Protein AF-A0A4D5Z5I0-F1 (afdb_monomer_lite)

Organism: NCBI:txid253073

Secondary structure (DSSP, 8-state):
-HHHHHHHHHHHHHHHHHHHHHHHHHHHHHHHHHHHHHHHHHHHHHHHHHHHHHHHHHHHHHHHHHHHHHHHHHHHHHHHHHHHHHHHHHHHHHHHHHHHHHHHHHHHHHH--HHHHHHHHHHHHHHHHHHHHHT-

Sequence (136 aa):
LNDLLDNRKQRILNTIRNSEELRGGAIEQLEKARARLRKVKTEAARFRVNQYSEAERENLNLINLTYKSLEDLENYKNDSIRFEQQRAIHQVRQRVFQQALRGALETLNSCLNKELHLRTISANIRLFRSMKELTN

Foldseek 3Di:
DVVVVVVVVVVVVVVVVVVVVVVVVVVVVVVVVVVVVVVVVVVVVVVVVVVVVVVVVVVVVVVVVVVVVVVVVVVVVVVVVVVVVVVVVVVVVVVVVVVVVVVVVVVCVVPDDPVVVVVVVVVVVVVVVVVVVVVD

pLDDT: mean 95.95, std 5.39, range [55.16, 98.81]

InterPro domains:
  IPR002146 ATP synthase, F0 complex, subunit b/b', bacterial/chloroplast [PF00430] (1-108)

Structure (mmCIF, N/CA/C/O backbone):
data_AF-A0A4D5Z5I0-F1
#
_entry.id   AF-A0A4D5Z5I0-F1
#
loop_
_atom_site.group_PDB
_atom_site.id
_atom_site.type_symbol
_atom_site.label_atom_id
_atom_site.label_alt_id
_atom_site.label_comp_id
_atom_site.label_asym_id
_atom_site.label_entity_id
_atom_site.label_seq_id
_atom_site.pdbx_PDB_ins_code
_atom_site.Cartn_x
_atom_site.Cartn_y
_atom_site.Cartn_z
_atom_site.occupancy
_atom_site.B_iso_or_equiv
_atom_site.auth_seq_id
_atom_site.auth_comp_id
_atom_site.auth_asym_id
_atom_site.auth_atom_id
_atom_site.pdbx_PDB_model_num
ATOM 1 N N . LEU A 1 1 ? -43.053 -10.629 86.733 1.00 73.69 1 LEU A N 1
ATOM 2 C CA . LEU A 1 1 ? -43.724 -11.060 85.480 1.00 73.69 1 LEU A CA 1
ATOM 3 C C . LEU A 1 1 ? -43.671 -9.963 84.410 1.00 73.69 1 LEU A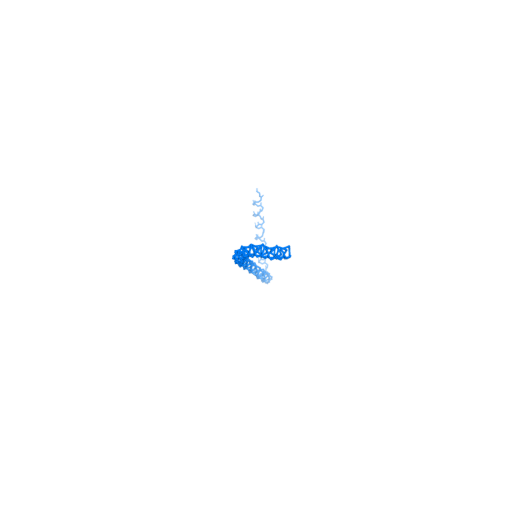 C 1
ATOM 5 O O . LEU A 1 1 ? -43.278 -10.278 83.296 1.00 73.69 1 LEU A O 1
ATOM 9 N N . ASN A 1 2 ? -43.976 -8.701 84.748 1.00 82.31 2 ASN A N 1
ATOM 10 C CA . ASN A 1 2 ? -43.902 -7.559 83.817 1.00 82.31 2 ASN A CA 1
ATOM 11 C C . ASN A 1 2 ? -42.515 -7.353 83.183 1.00 82.31 2 ASN A C 1
ATOM 13 O O . ASN A 1 2 ? -42.424 -7.343 81.962 1.00 82.31 2 ASN A O 1
ATOM 17 N N . ASP A 1 3 ? -41.436 -7.341 83.972 1.00 87.19 3 ASP A N 1
ATOM 18 C CA . ASP A 1 3 ? -40.074 -7.117 83.447 1.00 87.19 3 ASP A CA 1
ATOM 19 C C . ASP A 1 3 ? -39.644 -8.133 82.373 1.00 87.19 3 ASP A C 1
ATOM 21 O O . ASP A 1 3 ? -38.903 -7.809 81.445 1.00 87.19 3 ASP A O 1
ATOM 25 N N . LEU A 1 4 ? -40.134 -9.375 82.465 1.00 91.62 4 LEU A N 1
ATOM 26 C CA . LEU A 1 4 ? -39.831 -10.429 81.495 1.00 91.62 4 LEU A CA 1
ATOM 27 C C . LEU A 1 4 ? -40.575 -10.211 80.165 1.00 91.62 4 LEU A C 1
ATOM 29 O O . LEU A 1 4 ? -40.038 -10.493 79.091 1.00 91.62 4 LEU A O 1
ATOM 33 N N . LEU A 1 5 ? -41.813 -9.711 80.238 1.00 93.31 5 LEU A N 1
ATOM 34 C CA . LEU A 1 5 ? -42.635 -9.378 79.074 1.00 93.31 5 LEU A CA 1
ATOM 35 C C . LEU A 1 5 ? -42.113 -8.122 78.373 1.00 93.31 5 LEU A C 1
ATOM 37 O O . LEU A 1 5 ? -42.030 -8.115 77.144 1.00 93.31 5 LEU A O 1
ATOM 41 N N . ASP A 1 6 ? -41.682 -7.115 79.133 1.00 93.56 6 ASP A N 1
ATOM 42 C CA . ASP A 1 6 ? -41.046 -5.917 78.587 1.00 93.56 6 ASP A CA 1
ATOM 43 C C . ASP A 1 6 ? -39.711 -6.258 77.919 1.00 93.56 6 ASP A C 1
ATOM 45 O O . ASP A 1 6 ? -39.498 -5.909 76.761 1.00 93.56 6 ASP A O 1
ATOM 49 N N . ASN A 1 7 ? -38.853 -7.064 78.552 1.00 94.62 7 ASN A N 1
ATOM 50 C CA . ASN A 1 7 ? -37.607 -7.513 77.920 1.00 94.62 7 ASN A CA 1
ATOM 51 C C . ASN A 1 7 ? -37.867 -8.243 76.586 1.00 94.62 7 ASN A C 1
ATOM 53 O O . ASN A 1 7 ? -37.228 -7.962 75.565 1.00 94.62 7 ASN A O 1
ATOM 57 N N . ARG A 1 8 ? -38.868 -9.132 76.560 1.00 94.19 8 ARG A N 1
ATOM 58 C CA . ARG A 1 8 ? -39.284 -9.835 75.340 1.00 94.19 8 ARG A CA 1
ATOM 59 C C . ARG A 1 8 ? -39.812 -8.871 74.273 1.00 94.19 8 ARG A C 1
ATOM 61 O O . ARG A 1 8 ? -39.469 -9.034 73.101 1.00 94.19 8 ARG A O 1
ATOM 68 N N . LYS A 1 9 ? -40.600 -7.866 74.661 1.00 95.44 9 LYS A N 1
ATOM 69 C CA . LYS A 1 9 ? -41.110 -6.814 73.770 1.00 95.44 9 LYS A CA 1
ATOM 70 C C . LYS A 1 9 ? -39.969 -5.992 73.168 1.00 95.44 9 LYS A C 1
ATOM 72 O O . LYS A 1 9 ? -39.924 -5.847 71.948 1.00 95.44 9 LYS A O 1
ATOM 77 N N . GLN A 1 10 ? -39.019 -5.528 73.983 1.00 95.38 10 GLN A N 1
ATOM 78 C CA . GLN A 1 10 ? -37.819 -4.826 73.515 1.00 95.38 10 GLN A CA 1
ATOM 79 C C . GLN A 1 10 ? -37.018 -5.678 72.521 1.00 95.38 10 GLN A C 1
ATOM 81 O O . GLN A 1 10 ? -36.621 -5.184 71.468 1.00 95.38 10 GLN A O 1
ATOM 86 N N . ARG A 1 11 ? -36.800 -6.966 72.817 1.00 96.06 11 ARG A N 1
ATOM 87 C CA . ARG A 1 11 ? -36.032 -7.864 71.942 1.00 96.06 11 ARG A CA 1
ATOM 88 C C . ARG A 1 11 ? -36.706 -8.054 70.582 1.00 96.06 11 ARG A C 1
ATOM 90 O O . ARG A 1 11 ? -36.027 -7.960 69.565 1.00 96.06 11 ARG A O 1
ATOM 97 N N . ILE A 1 12 ? -38.024 -8.265 70.560 1.00 96.31 12 ILE A N 1
ATOM 98 C CA . ILE A 1 12 ? -38.803 -8.385 69.317 1.00 96.31 12 ILE A CA 1
ATOM 99 C C . ILE A 1 12 ? -38.743 -7.081 68.512 1.00 96.31 12 ILE A C 1
ATOM 101 O O . ILE A 1 12 ? -38.458 -7.122 67.316 1.00 96.31 12 ILE A O 1
ATOM 105 N N . LEU A 1 13 ? -38.945 -5.929 69.161 1.00 96.88 13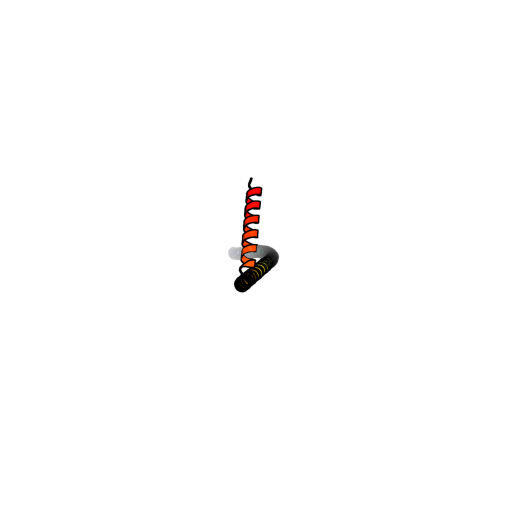 LEU A N 1
ATOM 106 C CA . LEU A 1 13 ? -38.863 -4.620 68.505 1.00 96.88 13 LEU A CA 1
ATOM 107 C C . LEU A 1 13 ? -37.477 -4.360 67.904 1.00 96.88 13 LEU A C 1
ATOM 109 O O . LEU A 1 13 ? -37.385 -3.916 66.762 1.00 96.88 13 LEU A O 1
ATOM 113 N N . ASN A 1 14 ? -36.404 -4.687 68.627 1.00 96.62 14 ASN A N 1
ATOM 114 C CA . ASN A 1 14 ? -35.039 -4.545 68.121 1.00 96.62 14 ASN A CA 1
ATOM 115 C C . ASN A 1 14 ? -34.769 -5.475 66.932 1.00 96.62 14 ASN A C 1
ATOM 117 O O . ASN A 1 14 ? -34.139 -5.060 65.963 1.00 96.62 14 ASN A O 1
ATOM 121 N N . THR A 1 15 ? -35.260 -6.719 66.965 1.00 96.94 15 THR A N 1
ATOM 122 C CA . THR A 1 15 ? -35.127 -7.643 65.828 1.00 96.94 15 THR A CA 1
ATOM 123 C C . THR A 1 15 ? -35.873 -7.139 64.591 1.00 96.94 15 THR A C 1
ATOM 125 O O . THR A 1 15 ? -35.316 -7.202 63.496 1.00 96.94 15 THR A O 1
ATOM 128 N N . ILE A 1 16 ? -37.088 -6.598 64.751 1.00 96.44 16 ILE A N 1
ATOM 129 C CA . ILE A 1 16 ? -37.849 -6.003 63.640 1.00 96.44 16 ILE A CA 1
ATOM 130 C C . ILE A 1 16 ? -37.094 -4.804 63.063 1.00 96.44 16 ILE A C 1
ATOM 132 O O . ILE A 1 16 ? -36.852 -4.776 61.859 1.00 96.44 16 ILE A O 1
ATOM 136 N N . ARG A 1 17 ? -36.643 -3.869 63.911 1.00 96.94 17 ARG A N 1
ATOM 137 C CA . ARG A 1 17 ? -35.908 -2.676 63.465 1.00 96.94 17 ARG A CA 1
ATOM 138 C C . ARG A 1 17 ? -34.625 -3.038 62.717 1.00 96.94 17 ARG A C 1
ATOM 140 O O . ARG A 1 17 ? -34.415 -2.553 61.612 1.00 96.94 17 ARG A O 1
ATOM 147 N N . ASN A 1 18 ? -33.816 -3.947 63.264 1.00 97.31 18 ASN A N 1
ATOM 148 C CA . ASN A 1 18 ? -32.603 -4.416 62.589 1.00 97.31 18 ASN A CA 1
ATOM 149 C C . ASN A 1 18 ? -32.925 -5.049 61.228 1.00 97.31 18 ASN A C 1
ATOM 151 O O . ASN A 1 18 ? -32.211 -4.826 60.254 1.00 97.31 18 ASN A O 1
ATOM 155 N N . SER A 1 19 ? -34.002 -5.835 61.144 1.00 97.25 19 SER A N 1
ATOM 156 C CA . SER A 1 19 ? -34.423 -6.442 59.880 1.00 97.25 19 SER A CA 1
ATOM 157 C C . SER A 1 19 ? -34.887 -5.399 58.860 1.00 97.25 19 SER A C 1
ATOM 159 O O . SER A 1 19 ? -34.618 -5.567 57.671 1.00 97.25 19 SER A O 1
ATOM 161 N N . GLU A 1 20 ? -35.587 -4.347 59.287 1.00 97.06 20 GLU A N 1
ATOM 162 C CA . GLU A 1 20 ? -36.026 -3.255 58.414 1.00 97.06 20 GLU A CA 1
ATOM 163 C C . GLU A 1 20 ? -34.846 -2.424 57.905 1.00 97.06 20 GLU A C 1
ATOM 165 O O . GLU A 1 20 ? -34.771 -2.159 56.705 1.00 97.06 20 GLU A O 1
ATOM 170 N N . GLU A 1 21 ? -33.891 -2.085 58.775 1.00 96.94 21 GLU A N 1
ATOM 171 C CA . GLU A 1 21 ? -32.671 -1.357 58.408 1.00 96.94 21 GLU A CA 1
ATOM 172 C C . GLU A 1 21 ? -31.807 -2.158 57.426 1.00 96.94 21 GLU A C 1
ATOM 174 O O . GLU A 1 21 ? -31.402 -1.633 56.386 1.00 96.94 21 GLU A O 1
ATOM 179 N N . LEU A 1 22 ? -31.589 -3.454 57.687 1.00 97.69 22 LEU A N 1
ATOM 180 C CA . LEU A 1 22 ? -30.865 -4.340 56.768 1.00 97.69 22 LEU A CA 1
ATOM 181 C C . LEU A 1 22 ? -31.578 -4.461 55.419 1.00 97.69 22 LEU A C 1
ATOM 183 O O . LEU A 1 22 ? -30.928 -4.411 54.374 1.00 97.69 22 LEU A O 1
ATOM 187 N N . ARG A 1 23 ? -32.913 -4.588 55.420 1.00 97.56 23 ARG A N 1
ATOM 188 C CA . ARG A 1 23 ? -33.702 -4.641 54.182 1.00 97.56 23 ARG A CA 1
ATOM 189 C C . ARG A 1 23 ? -33.588 -3.334 53.402 1.00 97.56 23 ARG A C 1
ATOM 191 O O . ARG A 1 23 ? -33.385 -3.378 52.192 1.00 97.56 23 ARG A O 1
ATOM 198 N N . GLY A 1 24 ? -33.705 -2.192 54.078 1.00 97.88 24 GLY A N 1
ATOM 199 C CA . GLY A 1 24 ? -33.558 -0.869 53.474 1.00 97.88 24 GLY A CA 1
ATOM 200 C C . GLY A 1 24 ? -32.181 -0.688 52.838 1.00 97.88 24 GLY A C 1
ATOM 201 O O . GLY A 1 24 ? -32.090 -0.382 51.649 1.00 97.88 24 GLY A O 1
ATOM 202 N N . GLY A 1 25 ? -31.117 -0.991 53.588 1.00 97.75 25 GLY A N 1
ATOM 203 C CA . GLY A 1 25 ? -29.742 -0.928 53.090 1.00 97.75 25 GLY A CA 1
ATOM 204 C C . GLY A 1 25 ? -29.485 -1.874 51.912 1.00 97.75 25 GLY A C 1
ATOM 205 O O . GLY A 1 25 ? -28.847 -1.483 50.934 1.00 97.75 25 GLY A O 1
ATOM 206 N N . ALA A 1 26 ? -30.024 -3.097 51.949 1.00 98.00 26 ALA A N 1
ATOM 207 C CA . ALA A 1 26 ? -29.893 -4.057 50.852 1.00 98.00 26 ALA A CA 1
ATOM 208 C C . ALA A 1 26 ? -30.620 -3.596 49.576 1.00 98.00 26 ALA A C 1
ATOM 210 O O . ALA A 1 26 ? -30.083 -3.743 48.476 1.00 98.00 26 ALA A O 1
ATOM 211 N N . ILE A 1 27 ? -31.816 -3.009 49.709 1.00 98.00 27 ILE A N 1
ATOM 212 C CA . ILE A 1 27 ? -32.564 -2.444 48.576 1.00 98.00 27 ILE A CA 1
ATOM 213 C C . ILE A 1 27 ? -31.787 -1.278 47.958 1.00 98.00 27 ILE A C 1
ATOM 215 O O . ILE A 1 27 ? -31.585 -1.265 46.745 1.00 98.00 27 ILE A O 1
ATOM 219 N N . GLU A 1 28 ? -31.276 -0.351 48.772 1.00 98.12 28 GLU A N 1
ATOM 220 C CA . GLU A 1 28 ? -30.498 0.792 48.282 1.00 98.12 28 GLU A CA 1
ATOM 221 C C . GLU A 1 28 ? -29.219 0.339 47.552 1.00 98.12 28 GLU A C 1
ATOM 223 O O . GLU A 1 28 ? -28.892 0.829 46.465 1.00 98.12 28 GLU A O 1
ATOM 228 N N . GLN A 1 29 ? -28.494 -0.637 48.108 1.00 98.25 29 GLN A N 1
ATOM 229 C CA . GLN A 1 29 ? -27.316 -1.213 47.454 1.00 98.25 29 GLN A CA 1
ATOM 230 C C . GLN A 1 29 ? -27.669 -1.874 46.117 1.00 98.25 29 GLN A C 1
ATOM 232 O O . GLN A 1 29 ? -26.948 -1.698 45.129 1.00 98.25 29 GLN A O 1
ATOM 237 N N . LEU A 1 30 ? -28.787 -2.596 46.059 1.00 98.25 30 LEU A N 1
ATOM 238 C CA . LEU A 1 30 ? -29.270 -3.250 44.848 1.00 98.25 30 LEU A CA 1
ATOM 239 C C . LEU A 1 30 ? -29.689 -2.235 43.774 1.00 98.25 30 LEU A C 1
ATOM 241 O O . LEU A 1 30 ? -29.377 -2.423 42.595 1.00 98.25 30 LEU A O 1
ATOM 245 N N . GLU A 1 31 ? -30.329 -1.131 44.150 1.00 98.38 31 GLU A N 1
ATOM 246 C CA . GLU A 1 31 ? -30.654 -0.038 43.229 1.00 98.38 31 GLU A CA 1
ATOM 247 C C . GLU A 1 31 ? -29.395 0.644 42.684 1.00 98.38 31 GLU A C 1
ATOM 249 O O . GLU A 1 31 ? -29.267 0.816 41.466 1.00 98.38 31 GLU A O 1
ATOM 254 N N . LYS A 1 32 ? -28.409 0.932 43.546 1.00 98.50 32 LYS A N 1
ATOM 255 C CA . LYS A 1 32 ? -27.099 1.458 43.125 1.00 98.50 32 LYS A CA 1
ATOM 256 C C . LYS A 1 32 ? -26.389 0.498 42.168 1.00 98.50 32 LYS A C 1
ATOM 258 O O . LYS A 1 32 ? -25.853 0.937 41.148 1.00 98.50 32 LYS A O 1
ATOM 263 N N . ALA A 1 33 ? -26.406 -0.806 42.448 1.00 98.50 33 ALA A N 1
ATOM 264 C CA . ALA A 1 33 ? -25.814 -1.821 41.578 1.00 98.50 33 ALA A CA 1
ATOM 265 C C . ALA A 1 33 ? -26.509 -1.877 40.207 1.00 98.50 33 ALA A C 1
ATOM 267 O O . ALA A 1 33 ? -25.840 -1.898 39.171 1.00 98.50 33 ALA A O 1
ATOM 268 N N . ARG A 1 34 ? -27.847 -1.814 40.174 1.00 98.44 34 ARG A N 1
ATOM 269 C CA . ARG A 1 34 ? -28.630 -1.761 38.927 1.00 98.44 34 ARG A CA 1
ATOM 270 C C . ARG A 1 34 ? -28.339 -0.499 38.117 1.00 98.44 34 ARG A C 1
ATOM 272 O O . ARG A 1 34 ? -28.179 -0.590 36.899 1.00 98.44 34 ARG A O 1
ATOM 279 N N . ALA A 1 35 ? -28.238 0.661 38.765 1.00 98.44 35 ALA A N 1
ATOM 280 C CA . ALA A 1 35 ? -27.893 1.917 38.103 1.00 98.44 35 ALA A CA 1
ATOM 281 C C . ALA A 1 35 ? -26.486 1.864 37.484 1.00 98.44 35 ALA A C 1
ATOM 283 O O . ALA A 1 35 ? -26.309 2.215 36.315 1.00 98.44 35 ALA A O 1
ATOM 284 N N . ARG A 1 36 ? -25.499 1.338 38.224 1.00 98.38 36 ARG A N 1
ATOM 285 C CA . ARG A 1 36 ? -24.132 1.122 37.718 1.00 98.38 36 ARG A CA 1
ATOM 286 C C . ARG A 1 36 ? -24.113 0.171 36.525 1.00 98.38 36 ARG A C 1
ATOM 288 O O . ARG A 1 36 ? -23.494 0.488 35.515 1.00 98.38 36 ARG A O 1
ATOM 295 N N . LEU A 1 37 ? -24.842 -0.943 36.599 1.00 98.38 37 LEU A N 1
ATOM 296 C CA . LEU A 1 37 ? -24.940 -1.896 35.493 1.00 98.38 37 LEU A CA 1
ATOM 297 C C . LEU A 1 37 ? -25.531 -1.252 34.232 1.00 98.38 37 LEU A C 1
ATOM 299 O O . LEU A 1 37 ? -25.021 -1.477 33.137 1.00 98.38 37 LEU A O 1
ATOM 303 N N . ARG A 1 38 ? -26.586 -0.436 34.368 1.00 98.31 38 ARG A N 1
ATOM 304 C CA . ARG A 1 38 ? -27.170 0.300 33.234 1.00 98.31 38 ARG A CA 1
ATOM 305 C C . ARG A 1 38 ? -26.155 1.254 32.608 1.00 98.31 38 ARG A C 1
ATOM 307 O O . ARG A 1 38 ? -26.008 1.241 31.392 1.00 98.31 38 ARG A O 1
ATOM 314 N N . LYS A 1 39 ? -25.416 2.013 33.426 1.00 98.38 39 LYS A N 1
ATOM 315 C CA . LYS A 1 39 ? -24.362 2.918 32.946 1.00 98.38 39 LYS A CA 1
ATOM 316 C C . LYS A 1 39 ? -23.288 2.165 32.155 1.00 98.38 39 LYS A C 1
ATOM 318 O O . LYS A 1 39 ? -23.009 2.536 31.020 1.00 98.38 39 LYS A O 1
ATOM 323 N N . VAL A 1 40 ? -22.754 1.081 32.722 1.00 98.38 40 VAL A N 1
ATOM 324 C CA . VAL A 1 40 ? -21.712 0.265 32.076 1.00 98.38 40 VAL A CA 1
ATOM 325 C C . VAL A 1 40 ? -22.218 -0.361 30.776 1.00 98.38 40 VAL A C 1
ATOM 327 O O . VAL A 1 40 ? -21.487 -0.385 29.795 1.00 98.38 40 VAL A O 1
ATOM 330 N N . LYS A 1 41 ? -23.476 -0.820 30.717 1.00 98.31 41 LYS A N 1
ATOM 331 C CA . LYS A 1 41 ? -24.063 -1.344 29.472 1.00 98.31 41 LYS A CA 1
ATOM 332 C C . LYS A 1 41 ? -24.111 -0.291 28.367 1.00 98.31 41 LYS A C 1
ATOM 334 O O . LYS A 1 41 ? -23.743 -0.594 27.235 1.00 98.31 41 LYS A O 1
ATOM 339 N N . THR A 1 42 ? -24.541 0.929 28.684 1.00 97.94 42 THR A N 1
ATOM 340 C CA . THR A 1 42 ? -24.582 2.026 27.707 1.00 97.94 42 THR A CA 1
ATOM 341 C C . THR A 1 42 ? -23.179 2.413 27.246 1.00 97.94 42 THR A C 1
ATOM 343 O O . THR A 1 42 ? -22.952 2.613 26.055 1.00 97.94 42 THR A O 1
ATOM 346 N N . GLU A 1 43 ? -22.223 2.476 28.171 1.00 98.19 43 GLU A N 1
ATOM 347 C CA . GLU A 1 43 ? -20.824 2.777 27.867 1.00 98.19 43 GLU A CA 1
ATOM 348 C C . GLU A 1 43 ? -20.183 1.696 26.989 1.00 98.19 43 GLU A C 1
ATOM 350 O O . GLU A 1 43 ? -19.590 2.016 25.962 1.00 98.19 43 GLU A O 1
ATOM 355 N N . ALA A 1 44 ? -20.399 0.419 27.311 1.00 98.31 44 ALA A N 1
ATOM 356 C CA . ALA A 1 44 ? -19.926 -0.707 26.512 1.00 98.31 44 ALA A CA 1
ATOM 357 C C . ALA A 1 44 ? -20.552 -0.729 25.108 1.00 98.31 44 ALA A C 1
ATOM 359 O O . ALA A 1 44 ? -19.861 -1.004 24.130 1.00 98.31 44 ALA A O 1
ATOM 360 N N . ALA A 1 45 ? -21.843 -0.403 24.982 1.00 98.12 45 ALA A N 1
ATOM 361 C CA . ALA A 1 45 ? -22.501 -0.296 23.681 1.00 98.12 45 ALA A CA 1
ATOM 362 C C . ALA A 1 45 ? -21.908 0.842 22.836 1.00 98.12 45 ALA A C 1
ATOM 364 O O . ALA A 1 45 ? -21.629 0.646 21.654 1.00 98.12 45 ALA A O 1
ATOM 365 N N . ARG A 1 46 ? -21.653 2.007 23.445 1.00 97.75 46 ARG A N 1
ATOM 366 C CA . ARG A 1 46 ? -21.004 3.138 22.768 1.00 97.75 46 ARG A CA 1
ATOM 367 C C . ARG A 1 46 ? -19.576 2.800 22.348 1.00 97.75 46 ARG A C 1
ATOM 369 O O . ARG A 1 46 ? -19.203 3.066 21.211 1.00 97.75 46 ARG A O 1
ATOM 376 N N . PHE A 1 47 ? -18.805 2.180 23.240 1.00 98.12 47 PHE A N 1
ATOM 377 C CA . PHE A 1 47 ? -17.451 1.723 22.943 1.00 98.12 47 PHE A CA 1
ATOM 378 C C . PHE A 1 47 ? -17.448 0.748 21.766 1.00 98.12 47 PHE A C 1
ATOM 380 O O . PHE A 1 47 ? -16.678 0.928 20.831 1.00 98.12 47 PHE A O 1
ATOM 387 N N . ARG A 1 48 ? -18.369 -0.223 21.762 1.00 98.06 48 ARG A N 1
ATOM 388 C CA . ARG A 1 48 ? -18.524 -1.187 20.671 1.00 98.06 48 ARG A CA 1
ATOM 389 C C . ARG A 1 48 ? -18.737 -0.482 19.330 1.00 98.06 48 ARG A C 1
ATOM 391 O O . ARG A 1 48 ? -17.999 -0.754 18.394 1.00 98.06 48 ARG A O 1
ATOM 398 N N . VAL A 1 49 ? -19.708 0.427 19.237 1.00 97.88 49 VAL A N 1
ATOM 399 C CA . VAL A 1 49 ? -20.005 1.154 17.987 1.00 97.88 49 VAL A CA 1
ATOM 400 C C . VAL A 1 49 ? -18.804 1.976 17.514 1.00 97.88 49 VAL A C 1
ATOM 402 O O . VAL A 1 49 ? -18.454 1.915 16.336 1.00 97.88 49 VAL A O 1
ATOM 405 N N . ASN A 1 50 ? -18.145 2.695 18.427 1.00 97.62 50 ASN A N 1
ATOM 406 C CA . ASN A 1 50 ? -16.959 3.485 18.100 1.00 97.62 50 ASN A CA 1
ATOM 407 C C . ASN A 1 50 ? -15.825 2.610 17.557 1.00 97.62 50 ASN A C 1
ATOM 409 O O . ASN A 1 50 ? -15.293 2.912 16.497 1.00 97.62 50 ASN A O 1
ATOM 413 N N . GLN A 1 51 ? -15.520 1.499 18.230 1.00 97.88 51 GLN A N 1
ATOM 414 C CA . GLN A 1 51 ? -14.468 0.571 17.812 1.00 97.88 51 GLN A CA 1
ATOM 415 C C . GLN A 1 51 ? -14.750 -0.054 16.444 1.00 97.88 51 GLN A C 1
ATOM 417 O O . GLN A 1 51 ? -13.848 -0.150 15.622 1.00 97.88 51 GLN A O 1
ATOM 422 N N . TYR A 1 52 ? -16.002 -0.431 16.153 1.00 98.31 52 TYR A N 1
ATOM 423 C CA . TYR A 1 52 ? -16.350 -0.913 14.810 1.00 98.31 52 TYR A CA 1
ATOM 424 C C . TYR A 1 52 ? -16.169 0.170 13.744 1.00 98.31 52 TYR A C 1
ATOM 426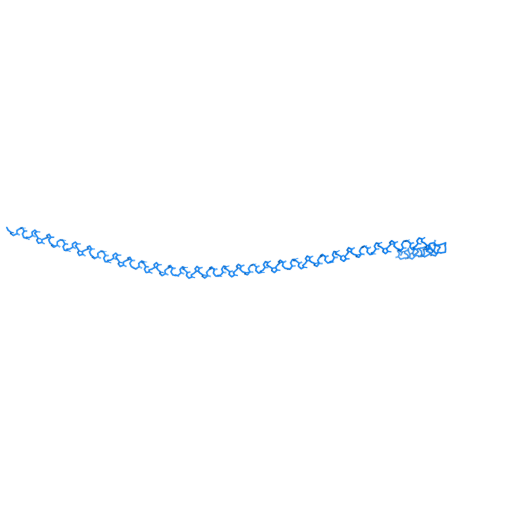 O O . TYR A 1 52 ? -15.676 -0.125 12.660 1.00 98.31 52 TYR A O 1
ATOM 434 N N . SER A 1 53 ? -16.524 1.415 14.064 1.00 98.00 53 SER A N 1
ATOM 435 C CA . SER A 1 53 ? -16.390 2.542 13.134 1.00 98.00 53 SER A CA 1
ATOM 436 C C . SER A 1 53 ? -14.918 2.899 12.880 1.00 98.00 53 SER A C 1
ATOM 438 O O . SER A 1 53 ? -14.539 3.247 11.763 1.00 98.00 53 SER A O 1
ATOM 440 N N . GLU A 1 54 ? -14.077 2.814 13.913 1.00 98.31 54 GLU A N 1
ATOM 441 C CA . GLU A 1 54 ? -12.626 2.996 13.809 1.00 98.31 54 GLU A CA 1
ATOM 442 C C . GLU A 1 54 ? -11.986 1.870 12.996 1.00 98.31 54 GLU A C 1
ATOM 444 O O . GLU A 1 54 ? -11.266 2.159 12.043 1.00 98.31 54 GLU A O 1
ATOM 449 N N . ALA A 1 55 ? -12.328 0.611 13.281 1.00 98.12 55 ALA A N 1
ATOM 450 C CA . ALA A 1 55 ? -11.829 -0.540 12.533 1.00 98.12 55 ALA A CA 1
ATOM 451 C C . ALA A 1 55 ? -12.217 -0.485 11.045 1.00 98.12 55 ALA A C 1
ATOM 453 O O . ALA A 1 55 ? -11.403 -0.793 10.176 1.00 98.12 55 ALA A O 1
ATOM 454 N N . GLU A 1 56 ? -13.442 -0.058 10.723 1.00 98.12 56 GLU A N 1
ATOM 455 C CA . GLU A 1 56 ? -13.879 0.122 9.335 1.00 98.12 56 GLU A CA 1
ATOM 456 C C . GLU A 1 56 ? -13.084 1.230 8.630 1.00 98.12 56 GLU A C 1
ATOM 458 O O . GLU A 1 56 ? -12.631 1.052 7.497 1.00 98.12 56 GLU A O 1
ATOM 463 N N . ARG A 1 57 ? -12.836 2.352 9.318 1.00 98.44 57 ARG A N 1
ATOM 464 C CA . ARG A 1 57 ? -12.005 3.441 8.791 1.00 98.44 57 ARG A CA 1
ATOM 465 C C . ARG A 1 57 ? -10.563 2.995 8.555 1.00 98.44 57 ARG A C 1
ATOM 467 O O . ARG A 1 57 ? -9.993 3.316 7.515 1.00 98.44 57 ARG A O 1
ATOM 474 N N . GLU A 1 58 ? -9.968 2.274 9.500 1.00 98.44 58 GLU A N 1
ATOM 475 C CA . GLU A 1 58 ? -8.616 1.727 9.360 1.00 98.44 58 GLU A CA 1
ATOM 476 C C . GLU A 1 58 ? -8.528 0.752 8.189 1.00 98.44 58 GLU A C 1
ATOM 478 O O . GLU A 1 58 ? -7.598 0.842 7.390 1.00 98.44 58 GLU A O 1
ATOM 483 N N . ASN A 1 59 ? -9.530 -0.114 8.026 1.00 98.44 59 ASN A N 1
ATOM 484 C CA . ASN A 1 59 ? -9.595 -1.041 6.905 1.00 98.44 59 ASN A CA 1
ATOM 485 C C . ASN A 1 59 ? -9.641 -0.300 5.557 1.00 98.44 59 ASN A C 1
ATOM 487 O O . ASN A 1 59 ? -8.850 -0.590 4.662 1.00 98.44 59 ASN A O 1
ATOM 491 N N . LEU A 1 60 ? -10.495 0.722 5.424 1.00 98.50 60 LEU A N 1
ATOM 492 C CA . LEU A 1 60 ? -10.549 1.551 4.212 1.00 98.50 60 LEU A CA 1
ATOM 493 C C . LEU A 1 60 ? -9.222 2.272 3.941 1.00 98.50 60 LEU A C 1
ATOM 495 O O . LEU A 1 60 ? -8.768 2.326 2.798 1.00 98.50 60 LEU A O 1
ATOM 499 N N . ASN A 1 61 ? -8.570 2.793 4.980 1.00 98.50 61 ASN A N 1
ATOM 500 C CA . ASN A 1 61 ? -7.263 3.433 4.846 1.00 98.50 61 ASN A CA 1
ATOM 501 C C . ASN A 1 61 ? -6.190 2.442 4.372 1.00 98.50 61 ASN A C 1
ATOM 503 O O . ASN A 1 61 ? -5.414 2.773 3.478 1.00 98.50 61 ASN A O 1
ATOM 507 N N . LEU A 1 62 ? -6.165 1.226 4.923 1.00 98.62 62 LEU A N 1
ATOM 508 C CA . LEU A 1 62 ? -5.242 0.167 4.507 1.00 98.62 62 LEU A CA 1
ATOM 509 C C . LEU A 1 62 ? -5.467 -0.245 3.052 1.00 98.62 62 LEU A C 1
ATOM 511 O O . LEU A 1 62 ? -4.501 -0.387 2.300 1.00 98.62 62 LEU A O 1
ATOM 515 N N . ILE A 1 63 ? -6.726 -0.386 2.635 1.00 98.38 63 ILE A N 1
ATOM 516 C CA . ILE A 1 63 ? -7.085 -0.677 1.244 1.00 98.38 63 ILE A CA 1
ATOM 517 C C . ILE A 1 63 ? -6.565 0.436 0.327 1.00 98.38 63 ILE A C 1
ATOM 519 O O . ILE A 1 63 ? -5.852 0.150 -0.633 1.00 98.38 63 ILE A O 1
ATOM 523 N N . ASN A 1 64 ? -6.834 1.703 0.652 1.00 98.56 64 ASN A N 1
ATOM 524 C CA . ASN A 1 64 ? -6.379 2.848 -0.144 1.00 98.56 64 ASN A CA 1
ATOM 525 C C . ASN A 1 64 ? -4.849 2.929 -0.243 1.00 98.56 64 ASN A C 1
ATOM 527 O O . ASN A 1 64 ? -4.312 3.171 -1.324 1.00 98.56 64 ASN A O 1
ATOM 531 N N . LEU A 1 65 ? -4.138 2.699 0.865 1.00 98.62 65 LEU A N 1
ATOM 532 C CA . LEU A 1 65 ? -2.674 2.652 0.874 1.00 98.62 65 LEU A CA 1
ATOM 533 C C . LEU A 1 65 ? -2.147 1.520 -0.011 1.00 98.62 65 LEU A C 1
ATOM 535 O O . LEU A 1 65 ? -1.220 1.734 -0.788 1.00 98.62 65 LEU A O 1
ATOM 539 N N . THR A 1 66 ? -2.774 0.346 0.064 1.00 98.62 66 THR A N 1
ATOM 540 C CA . THR A 1 66 ? -2.400 -0.818 -0.747 1.00 98.62 66 THR A CA 1
ATOM 541 C C . THR A 1 66 ? -2.610 -0.543 -2.235 1.00 98.62 66 THR A C 1
ATOM 543 O O . THR A 1 66 ? -1.723 -0.832 -3.035 1.00 98.62 66 THR A O 1
ATOM 546 N N . TYR A 1 67 ? -3.737 0.070 -2.613 1.00 98.56 67 TYR A N 1
ATOM 547 C CA . TYR A 1 67 ? -3.999 0.472 -3.997 1.00 98.56 67 TYR A CA 1
ATOM 548 C C . TYR A 1 67 ? -2.972 1.478 -4.509 1.00 98.56 67 TYR A C 1
ATOM 550 O O . TYR A 1 67 ? -2.440 1.296 -5.600 1.00 98.56 67 TYR A O 1
ATOM 558 N N . LYS A 1 68 ? -2.636 2.491 -3.707 1.00 98.62 68 LYS A N 1
ATOM 559 C CA . LYS A 1 68 ? -1.618 3.474 -4.083 1.00 98.62 68 LYS A CA 1
ATOM 560 C C . LYS A 1 68 ? -0.246 2.825 -4.286 1.00 98.62 68 LYS A C 1
ATOM 562 O O . LYS A 1 68 ? 0.414 3.078 -5.285 1.00 98.62 68 LYS A O 1
ATOM 567 N N . SER A 1 69 ? 0.167 1.939 -3.377 1.00 98.62 69 SER A N 1
ATOM 568 C CA . SER A 1 69 ? 1.421 1.190 -3.536 1.00 98.62 69 SER A CA 1
ATOM 569 C C . SER A 1 69 ? 1.419 0.286 -4.772 1.00 98.62 69 SER A C 1
ATOM 571 O O . SER A 1 69 ? 2.468 0.091 -5.385 1.00 98.62 69 SER A O 1
ATOM 573 N N . LEU A 1 70 ? 0.262 -0.266 -5.149 1.00 98.75 70 LEU A N 1
ATOM 574 C CA . LEU A 1 70 ? 0.123 -1.066 -6.364 1.00 98.75 70 LEU A CA 1
ATOM 575 C C . LEU A 1 70 ? 0.271 -0.207 -7.629 1.00 98.75 70 LEU A C 1
ATOM 577 O O . LEU A 1 70 ? 0.983 -0.610 -8.545 1.00 98.75 70 LEU A O 1
ATOM 581 N N . GLU A 1 71 ? -0.347 0.973 -7.654 1.00 98.62 71 GLU A N 1
ATOM 582 C CA . GLU A 1 71 ? -0.224 1.943 -8.749 1.00 98.62 71 GLU A CA 1
ATOM 583 C C . GLU A 1 71 ? 1.230 2.416 -8.917 1.00 98.62 71 GLU A C 1
ATOM 585 O O . GLU A 1 71 ? 1.775 2.388 -10.022 1.00 98.62 71 GLU A O 1
ATOM 590 N N . ASP A 1 72 ? 1.902 2.763 -7.815 1.00 98.69 72 ASP A N 1
ATOM 591 C CA . ASP A 1 72 ? 3.317 3.149 -7.823 1.00 98.69 72 ASP A CA 1
ATOM 592 C C . ASP A 1 72 ? 4.207 2.019 -8.378 1.00 98.69 72 ASP A C 1
ATOM 594 O O . ASP A 1 72 ? 5.121 2.258 -9.175 1.00 98.69 72 ASP A O 1
ATOM 598 N N . LEU A 1 73 ? 3.920 0.767 -8.003 1.00 98.62 73 LEU A N 1
ATOM 599 C CA . LEU A 1 73 ? 4.637 -0.406 -8.505 1.00 98.62 73 LEU A CA 1
ATOM 600 C C . LEU A 1 73 ? 4.410 -0.628 -10.006 1.00 98.62 73 LEU A C 1
ATOM 602 O O . LEU A 1 73 ? 5.344 -0.998 -10.722 1.00 98.62 73 LEU A O 1
ATOM 606 N N . GLU A 1 74 ? 3.184 -0.440 -10.486 1.00 98.69 74 GLU A N 1
ATOM 607 C CA . GLU A 1 74 ? 2.853 -0.565 -11.905 1.00 98.69 74 GLU A CA 1
ATOM 608 C C . GLU A 1 74 ? 3.565 0.507 -12.737 1.00 98.69 74 GLU A C 1
ATOM 610 O O . GLU A 1 74 ? 4.219 0.184 -13.733 1.00 98.69 74 GLU A O 1
ATOM 615 N N . ASN A 1 75 ? 3.550 1.758 -12.274 1.00 98.75 75 ASN A N 1
ATOM 616 C CA . ASN A 1 75 ? 4.278 2.859 -12.901 1.00 98.75 75 ASN A CA 1
ATOM 617 C C . ASN A 1 75 ? 5.784 2.579 -12.971 1.00 98.75 75 ASN A C 1
ATOM 619 O O . ASN A 1 75 ? 6.394 2.705 -14.036 1.00 98.75 75 ASN A O 1
ATOM 623 N N . TYR A 1 76 ? 6.374 2.099 -11.874 1.00 98.75 76 TYR A N 1
ATOM 624 C CA . TYR A 1 76 ? 7.783 1.710 -11.842 1.00 98.75 76 TYR A CA 1
ATOM 625 C C . TYR A 1 76 ? 8.113 0.603 -12.857 1.00 98.75 76 TYR A C 1
ATOM 627 O O . TYR A 1 76 ? 9.122 0.676 -13.566 1.00 98.75 76 TYR A O 1
ATOM 635 N N . LYS A 1 77 ? 7.258 -0.422 -12.972 1.00 98.81 77 LYS A N 1
ATOM 636 C CA . LYS A 1 77 ? 7.437 -1.491 -13.968 1.00 98.81 77 LYS A CA 1
ATOM 637 C C . LYS A 1 77 ? 7.356 -0.952 -15.393 1.00 98.81 77 LYS A C 1
ATOM 639 O O . LYS A 1 77 ? 8.186 -1.326 -16.220 1.00 98.81 77 LYS A O 1
ATOM 644 N N . ASN A 1 78 ? 6.412 -0.059 -15.674 1.00 98.75 78 ASN A N 1
ATOM 645 C CA . ASN A 1 78 ? 6.264 0.556 -16.992 1.00 98.75 78 ASN A CA 1
ATOM 646 C C . ASN A 1 78 ? 7.497 1.391 -17.372 1.00 98.75 78 ASN A C 1
ATOM 648 O O . ASN A 1 78 ? 7.996 1.289 -18.496 1.00 98.75 78 ASN A O 1
ATOM 652 N N . ASP A 1 79 ? 8.049 2.148 -16.425 1.00 98.62 79 ASP A N 1
ATOM 653 C CA . ASP A 1 79 ? 9.295 2.890 -16.621 1.00 98.62 79 ASP A CA 1
ATOM 654 C C . ASP A 1 79 ? 10.493 1.960 -16.863 1.00 98.62 79 ASP A C 1
ATOM 656 O O . ASP A 1 79 ? 11.305 2.214 -17.760 1.00 98.62 79 ASP A O 1
ATOM 660 N N . SER A 1 80 ? 10.577 0.849 -16.125 1.00 98.62 80 SER A N 1
ATOM 661 C CA . SER A 1 80 ? 11.608 -0.176 -16.319 1.00 98.62 80 SER A CA 1
ATOM 662 C C . SER A 1 80 ? 11.522 -0.821 -17.708 1.00 98.62 80 SER A C 1
ATOM 664 O O . SER A 1 80 ? 12.537 -0.944 -18.397 1.00 98.62 80 SER A O 1
ATOM 666 N N . ILE A 1 81 ? 10.313 -1.149 -18.175 1.00 98.69 81 ILE A N 1
ATOM 667 C CA . ILE A 1 81 ? 10.087 -1.679 -19.527 1.00 98.69 81 ILE A CA 1
ATOM 668 C C . ILE A 1 81 ? 10.533 -0.662 -20.581 1.00 98.69 81 ILE A C 1
ATOM 670 O O . ILE A 1 81 ? 11.263 -1.024 -21.506 1.00 98.69 81 ILE A O 1
ATOM 674 N N . ARG A 1 82 ? 10.147 0.614 -20.441 1.00 98.75 82 ARG A N 1
ATOM 675 C CA . ARG A 1 82 ? 10.551 1.677 -21.375 1.00 98.75 82 ARG A CA 1
ATOM 676 C C . ARG A 1 82 ? 12.072 1.813 -21.441 1.00 98.75 82 ARG A C 1
ATOM 678 O O . ARG A 1 82 ? 12.631 1.961 -22.529 1.00 98.75 82 ARG A O 1
ATOM 685 N N . PHE A 1 83 ? 12.747 1.741 -20.297 1.00 98.69 83 PHE A N 1
ATOM 686 C CA . PHE A 1 83 ? 14.205 1.769 -20.235 1.00 98.69 83 PHE A CA 1
ATOM 687 C C . PHE A 1 83 ? 14.834 0.578 -20.970 1.00 98.69 83 PHE A C 1
ATOM 689 O O . PHE A 1 83 ? 1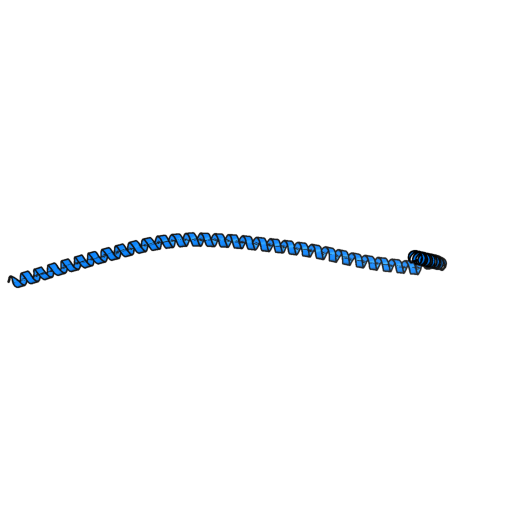5.705 0.772 -21.821 1.00 98.69 83 PHE A O 1
ATOM 696 N N . GLU A 1 84 ? 14.369 -0.644 -20.705 1.00 98.75 84 GLU A N 1
ATOM 697 C CA . GLU A 1 84 ? 14.895 -1.849 -21.354 1.00 98.75 84 GLU A CA 1
ATOM 698 C C . GLU A 1 84 ? 14.643 -1.858 -22.867 1.00 98.75 84 GLU A C 1
ATOM 700 O O . GLU A 1 84 ? 15.515 -2.270 -23.632 1.00 98.75 84 GLU A O 1
ATOM 705 N N . GLN A 1 85 ? 13.513 -1.317 -23.330 1.00 98.75 85 GLN A N 1
ATOM 706 C CA . GLN A 1 85 ? 13.255 -1.118 -24.758 1.00 98.75 85 GLN A CA 1
ATOM 707 C C . GLN A 1 85 ? 14.295 -0.190 -25.398 1.00 98.75 85 GLN A C 1
ATOM 709 O O . GLN A 1 85 ? 14.878 -0.536 -26.427 1.00 98.75 85 GLN A O 1
ATOM 714 N N . GLN A 1 86 ? 14.579 0.962 -24.781 1.00 98.69 86 GLN A N 1
ATOM 715 C CA . GLN A 1 86 ? 15.608 1.881 -25.283 1.00 98.69 86 GLN A CA 1
ATOM 716 C 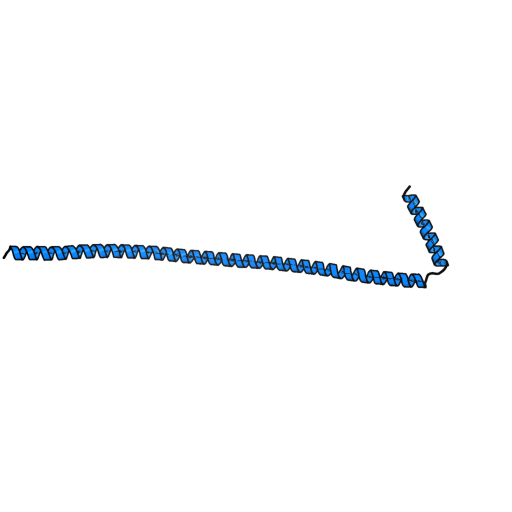C . GLN A 1 86 ? 16.996 1.239 -25.263 1.00 98.69 86 GLN A C 1
ATOM 718 O O . GLN A 1 86 ? 17.763 1.377 -26.219 1.00 98.69 86 GLN A O 1
ATOM 723 N N . ARG A 1 87 ? 17.303 0.476 -24.210 1.00 98.62 87 ARG A N 1
ATOM 724 C CA . ARG A 1 87 ? 18.554 -0.274 -24.098 1.00 98.62 87 ARG A CA 1
ATOM 725 C C . ARG A 1 87 ? 18.697 -1.290 -25.230 1.00 98.62 87 ARG A C 1
ATOM 727 O O . ARG A 1 87 ? 19.742 -1.330 -25.879 1.00 98.62 87 ARG A O 1
ATOM 734 N N . ALA A 1 88 ? 17.650 -2.067 -25.503 1.00 98.69 88 ALA A N 1
ATOM 735 C CA . ALA A 1 88 ? 17.630 -3.054 -26.577 1.00 98.69 88 ALA A CA 1
ATOM 736 C C . ALA A 1 88 ? 17.805 -2.395 -27.954 1.00 98.69 88 ALA A C 1
ATOM 738 O O . ALA A 1 88 ? 18.658 -2.822 -28.734 1.00 98.69 88 ALA A O 1
ATOM 739 N N . ILE A 1 89 ? 17.074 -1.307 -28.227 1.00 98.50 89 ILE A N 1
ATOM 740 C CA . ILE A 1 89 ? 17.209 -0.529 -29.469 1.00 98.50 89 ILE A CA 1
ATOM 741 C C . ILE A 1 89 ? 18.646 -0.030 -29.635 1.00 98.50 89 ILE A C 1
ATOM 743 O O . ILE A 1 89 ? 19.240 -0.192 -30.703 1.00 98.50 89 ILE A O 1
ATOM 747 N N . HIS A 1 90 ? 19.228 0.549 -28.583 1.00 98.69 90 HIS A N 1
ATOM 748 C CA . HIS A 1 90 ? 20.592 1.062 -28.632 1.00 98.69 90 HIS A CA 1
ATOM 749 C C . HIS A 1 90 ? 21.605 -0.049 -28.929 1.00 98.69 90 HIS A C 1
ATOM 751 O O . HIS A 1 90 ? 22.461 0.110 -29.799 1.00 98.69 90 HIS A O 1
ATOM 757 N N . GLN A 1 91 ? 21.483 -1.197 -28.262 1.00 98.69 91 GLN A N 1
ATOM 758 C CA . GLN A 1 91 ? 22.366 -2.343 -28.481 1.00 98.69 91 GLN A CA 1
ATOM 759 C C . GLN A 1 91 ? 22.270 -2.882 -29.912 1.00 98.69 91 GLN A C 1
ATOM 761 O O . GLN A 1 91 ? 23.300 -3.125 -30.544 1.00 98.69 91 GLN A O 1
ATOM 766 N N . VAL A 1 92 ? 21.054 -3.035 -30.445 1.00 98.69 92 VAL A N 1
ATOM 767 C CA . VAL A 1 92 ? 20.849 -3.474 -31.832 1.00 98.69 92 VAL A CA 1
ATOM 768 C C . VAL A 1 92 ? 21.450 -2.462 -32.802 1.00 98.69 92 VAL A C 1
ATOM 770 O O . VAL A 1 92 ? 22.210 -2.849 -33.688 1.00 98.69 92 VAL A O 1
ATOM 773 N N . ARG A 1 93 ? 21.197 -1.164 -32.602 1.00 98.62 93 ARG A N 1
ATOM 774 C CA . ARG A 1 93 ? 21.752 -0.099 -33.447 1.00 98.62 93 ARG A CA 1
ATOM 775 C C . ARG A 1 93 ? 23.279 -0.123 -33.471 1.00 98.62 93 ARG A C 1
ATOM 777 O O . ARG A 1 93 ? 23.857 -0.006 -34.546 1.00 98.62 93 ARG A O 1
ATOM 784 N N . GLN A 1 94 ? 23.928 -0.306 -32.320 1.00 98.56 94 GLN A N 1
ATOM 785 C CA . GLN A 1 94 ? 25.389 -0.399 -32.240 1.00 98.56 94 GLN A CA 1
ATOM 786 C C . GLN A 1 94 ? 25.930 -1.613 -33.002 1.00 98.56 94 GLN A C 1
ATOM 788 O O . GLN A 1 94 ? 26.886 -1.481 -33.762 1.00 98.56 94 GLN A O 1
ATOM 793 N N . ARG A 1 95 ? 25.294 -2.783 -32.862 1.00 98.56 95 ARG A N 1
ATOM 794 C CA . ARG A 1 95 ? 25.697 -3.995 -33.596 1.00 98.56 95 ARG A CA 1
ATOM 795 C C . ARG A 1 95 ? 25.543 -3.824 -35.106 1.00 98.56 95 ARG A C 1
ATOM 797 O O . ARG A 1 95 ? 26.471 -4.132 -35.848 1.00 98.56 95 ARG A O 1
ATOM 804 N N . VAL A 1 96 ? 24.408 -3.284 -35.551 1.00 98.56 96 VAL A N 1
ATOM 805 C CA . VAL A 1 96 ? 24.157 -2.995 -36.972 1.00 98.56 96 VAL A CA 1
ATOM 806 C C . VAL A 1 96 ? 25.180 -1.993 -37.507 1.00 98.56 96 VAL A C 1
ATOM 808 O O . VAL A 1 96 ? 25.732 -2.198 -38.583 1.00 98.56 96 VAL A O 1
ATOM 811 N N . PHE A 1 97 ? 25.488 -0.943 -36.743 1.00 98.44 97 PHE A N 1
ATOM 812 C CA . PHE A 1 97 ? 26.495 0.045 -37.122 1.00 98.44 97 PHE A CA 1
ATOM 813 C C . PHE A 1 97 ? 27.893 -0.571 -37.264 1.00 98.44 97 PHE A C 1
ATOM 815 O O . PHE A 1 97 ? 28.560 -0.347 -38.270 1.00 98.44 97 PHE A O 1
ATOM 822 N N . GLN A 1 98 ? 28.320 -1.395 -36.305 1.00 98.44 98 GLN A N 1
ATOM 823 C CA . GLN A 1 98 ? 29.603 -2.099 -36.372 1.00 98.44 98 GLN A CA 1
ATOM 824 C C . GLN A 1 98 ? 29.677 -3.048 -37.572 1.00 98.44 98 GLN A C 1
ATOM 826 O O . GLN A 1 98 ? 30.700 -3.105 -38.255 1.00 98.44 98 GLN A O 1
ATOM 831 N N . GLN A 1 99 ? 28.591 -3.763 -37.863 1.00 98.31 99 GLN A N 1
ATOM 832 C CA . GLN A 1 99 ? 28.517 -4.640 -39.027 1.00 98.31 99 GLN A CA 1
ATOM 833 C C . GLN A 1 99 ? 28.596 -3.848 -40.339 1.00 98.31 99 GLN A C 1
ATOM 835 O O . GLN A 1 99 ? 29.350 -4.230 -41.232 1.00 98.31 99 GLN A O 1
ATOM 840 N N . ALA A 1 100 ? 27.880 -2.725 -40.439 1.00 98.44 100 ALA A N 1
ATOM 841 C CA . ALA A 1 100 ? 27.930 -1.845 -41.604 1.00 98.44 100 ALA A CA 1
ATOM 842 C C . ALA A 1 100 ? 29.331 -1.246 -41.808 1.00 98.44 100 ALA A C 1
ATOM 844 O O . ALA A 1 100 ? 29.833 -1.240 -42.929 1.00 98.44 100 ALA A O 1
ATOM 845 N N . LEU A 1 101 ? 29.993 -0.806 -40.731 1.00 98.31 101 LEU A N 1
ATOM 846 C CA . LEU A 1 101 ? 31.376 -0.325 -40.782 1.00 98.31 101 LEU A CA 1
ATOM 847 C C . LEU A 1 101 ? 32.342 -1.404 -41.272 1.00 98.31 101 LEU A C 1
ATOM 849 O O . LEU A 1 101 ? 33.184 -1.126 -42.124 1.00 98.31 101 LEU A O 1
ATOM 853 N N . ARG A 1 102 ? 32.215 -2.635 -40.763 1.00 98.19 102 ARG A N 1
ATOM 854 C CA . ARG A 1 102 ? 33.056 -3.755 -41.196 1.00 98.19 102 ARG A CA 1
ATOM 855 C C . ARG A 1 102 ? 32.851 -4.063 -42.679 1.00 98.19 102 ARG A C 1
ATOM 857 O O . ARG A 1 102 ? 33.832 -4.159 -43.408 1.00 98.19 102 ARG A O 1
ATOM 864 N N . GLY A 1 103 ? 31.599 -4.128 -43.136 1.00 97.81 103 GLY A N 1
ATOM 865 C CA . GLY A 1 103 ? 31.282 -4.349 -44.549 1.00 97.81 103 GLY A CA 1
ATOM 866 C C . GLY A 1 103 ? 31.776 -3.218 -45.458 1.00 97.81 103 GLY A C 1
ATOM 867 O O . GLY A 1 103 ? 32.311 -3.474 -46.537 1.00 97.81 103 GLY A O 1
ATOM 868 N N . ALA A 1 104 ? 31.669 -1.962 -45.011 1.00 97.12 104 ALA A N 1
ATOM 869 C CA . ALA A 1 104 ? 32.210 -0.814 -45.735 1.00 97.12 104 ALA A CA 1
ATOM 870 C C . ALA A 1 104 ? 33.740 -0.880 -45.841 1.00 97.12 104 ALA A C 1
ATOM 872 O O . ALA A 1 104 ? 34.287 -0.610 -46.906 1.00 97.12 104 ALA A O 1
ATOM 873 N N . LEU A 1 105 ? 34.428 -1.286 -44.771 1.00 96.25 105 LEU A N 1
ATOM 874 C CA . LEU A 1 105 ? 35.880 -1.464 -44.757 1.00 96.25 105 LEU A CA 1
ATOM 875 C C . LEU A 1 105 ? 36.324 -2.605 -45.684 1.00 96.25 105 LEU A C 1
ATOM 877 O O . LEU A 1 105 ? 37.276 -2.438 -46.441 1.00 96.25 105 LEU A O 1
ATOM 881 N N . GLU A 1 106 ? 35.625 -3.741 -45.668 1.00 96.50 106 GLU A N 1
ATOM 882 C CA . GLU A 1 106 ? 35.882 -4.870 -46.576 1.00 96.50 106 GLU A CA 1
ATOM 883 C C . GLU A 1 106 ? 35.689 -4.469 -48.047 1.00 96.50 106 GLU A C 1
ATOM 885 O O . GLU A 1 106 ? 36.526 -4.780 -48.898 1.00 96.50 106 GLU A O 1
ATOM 890 N N . THR A 1 107 ? 34.630 -3.709 -48.338 1.00 95.19 107 THR A N 1
ATOM 891 C CA . THR A 1 107 ? 34.363 -3.173 -49.681 1.00 95.19 107 THR A CA 1
ATOM 892 C C . THR A 1 107 ? 35.428 -2.164 -50.098 1.00 95.19 107 THR A C 1
ATOM 894 O O . THR A 1 107 ? 35.948 -2.229 -51.208 1.00 95.19 107 THR A O 1
ATOM 897 N N . LEU A 1 108 ? 35.805 -1.246 -49.205 1.00 91.50 108 LEU A N 1
ATOM 898 C CA . LEU A 1 108 ? 36.846 -0.264 -49.486 1.00 91.50 108 LEU A CA 1
ATOM 899 C C . LEU A 1 108 ? 38.165 -0.965 -49.817 1.00 91.50 108 LEU A C 1
ATOM 901 O O . LEU A 1 108 ? 38.777 -0.627 -50.821 1.00 91.50 108 LEU A O 1
ATOM 905 N N . ASN A 1 109 ? 38.559 -1.967 -49.026 1.00 91.19 109 ASN A N 1
ATOM 906 C CA . ASN A 1 109 ? 39.789 -2.729 -49.238 1.00 91.19 109 ASN A CA 1
ATOM 907 C C . ASN A 1 109 ? 39.803 -3.488 -50.571 1.00 91.19 109 ASN A C 1
ATOM 909 O O . ASN A 1 109 ? 40.859 -3.588 -51.189 1.00 91.19 109 ASN A O 1
ATOM 913 N N . SER A 1 110 ? 38.661 -4.009 -51.030 1.00 92.19 110 SER A N 1
ATOM 914 C CA . SER A 1 110 ? 38.582 -4.718 -52.315 1.00 92.19 110 SER A CA 1
ATOM 915 C C . SER A 1 110 ? 38.512 -3.776 -53.525 1.00 92.19 110 SER A C 1
ATOM 917 O O . SER A 1 110 ? 39.008 -4.119 -54.597 1.00 92.19 110 SER A O 1
ATOM 919 N N . CYS A 1 111 ? 37.947 -2.575 -53.366 1.00 87.06 111 CYS A N 1
ATOM 920 C CA . CYS A 1 111 ? 37.815 -1.577 -54.433 1.00 87.06 111 CYS A CA 1
ATOM 921 C C . CYS A 1 111 ? 38.993 -0.589 -54.533 1.00 87.06 111 CYS A C 1
ATOM 923 O O . CYS A 1 111 ? 39.036 0.214 -55.470 1.00 87.06 111 CYS A O 1
ATOM 925 N N . LEU A 1 112 ? 39.927 -0.599 -53.578 1.00 82.75 112 LEU A N 1
ATOM 926 C CA . LEU A 1 112 ? 41.017 0.369 -53.481 1.00 82.75 112 LEU A CA 1
ATOM 927 C C . LEU A 1 112 ? 42.016 0.218 -54.642 1.00 82.75 112 LEU A C 1
ATOM 929 O O . LEU A 1 112 ? 42.958 -0.569 -54.596 1.00 82.75 112 LEU A O 1
ATOM 933 N N . ASN A 1 113 ? 41.813 0.993 -55.706 1.00 88.00 113 ASN A N 1
ATOM 934 C CA . ASN A 1 113 ? 42.717 1.061 -56.851 1.00 88.00 113 ASN A CA 1
ATOM 935 C C . ASN A 1 113 ? 43.459 2.411 -56.897 1.00 88.00 113 ASN A C 1
ATOM 937 O O . ASN A 1 113 ? 43.095 3.374 -56.217 1.00 88.00 113 ASN A O 1
ATOM 941 N N . LYS A 1 114 ? 44.526 2.495 -57.705 1.00 91.31 114 LYS A N 1
ATOM 942 C CA . LYS A 1 114 ? 45.371 3.702 -57.805 1.00 91.31 114 LYS A CA 1
ATOM 943 C C . LYS A 1 114 ? 44.572 4.966 -58.157 1.00 91.31 114 LYS A C 1
ATOM 945 O O . LYS A 1 114 ? 44.886 6.041 -57.654 1.00 91.31 114 LYS A O 1
ATOM 950 N N . GLU A 1 115 ? 43.535 4.844 -58.984 1.00 91.88 115 GLU A N 1
ATOM 951 C CA . GLU A 1 115 ? 42.682 5.968 -59.377 1.00 91.88 115 GLU A CA 1
ATOM 952 C C . GLU A 1 115 ? 41.824 6.476 -58.210 1.00 91.88 115 GLU A C 1
ATOM 954 O O . GLU A 1 115 ? 41.810 7.676 -57.923 1.00 91.88 115 GLU A O 1
ATOM 959 N N . LEU A 1 116 ? 41.153 5.572 -57.495 1.00 89.62 116 LEU A N 1
ATOM 960 C CA . LEU A 1 116 ? 40.337 5.898 -56.329 1.00 89.62 116 LEU A CA 1
ATOM 961 C C . LEU A 1 116 ? 41.186 6.512 -55.207 1.00 89.62 116 LEU A C 1
ATOM 963 O O . LEU A 1 116 ? 40.764 7.489 -54.583 1.00 89.62 116 LEU A O 1
ATOM 967 N N . HIS A 1 117 ? 42.406 6.011 -54.995 1.00 89.25 117 HIS A N 1
ATOM 968 C CA . HIS A 1 117 ? 43.372 6.609 -54.071 1.00 89.25 117 HIS A CA 1
ATOM 969 C C . HIS A 1 117 ? 43.689 8.069 -54.414 1.00 89.25 117 HIS A C 1
ATOM 971 O O . HIS A 1 117 ? 43.566 8.939 -53.550 1.00 89.25 117 HIS A O 1
ATOM 977 N N . LEU A 1 118 ? 44.074 8.357 -55.664 1.00 94.50 118 LEU A N 1
ATOM 978 C CA . LEU A 1 118 ? 44.439 9.714 -56.088 1.00 94.50 118 LEU A CA 1
ATOM 979 C C . LEU A 1 118 ? 43.258 10.686 -55.965 1.00 94.50 118 LEU A C 1
ATOM 981 O O . LEU A 1 118 ? 43.428 11.795 -55.452 1.00 94.50 118 LEU A O 1
ATOM 985 N N . ARG A 1 119 ? 42.051 10.255 -56.363 1.00 94.31 119 ARG A N 1
ATOM 986 C CA . ARG A 1 119 ? 40.815 11.041 -56.194 1.00 94.31 119 ARG A CA 1
ATOM 987 C C . ARG A 1 119 ? 40.543 11.354 -54.719 1.00 94.31 119 ARG A C 1
ATOM 989 O O . ARG A 1 119 ? 40.244 12.500 -54.386 1.00 94.31 119 ARG A O 1
ATOM 996 N N . THR A 1 120 ? 40.704 10.368 -53.837 1.00 93.75 120 THR A N 1
ATOM 997 C CA . THR A 1 120 ? 40.494 10.531 -52.388 1.00 93.75 120 THR A CA 1
ATOM 998 C C . THR A 1 120 ? 41.512 11.495 -51.770 1.00 93.75 120 THR A C 1
ATOM 1000 O O . THR A 1 120 ? 41.132 12.391 -51.018 1.00 93.75 120 THR A O 1
ATOM 1003 N N . ILE A 1 121 ? 42.798 11.380 -52.127 1.00 94.88 121 ILE A N 1
ATOM 1004 C CA . ILE A 1 121 ? 43.859 12.292 -51.662 1.00 94.88 121 ILE A CA 1
ATOM 1005 C C . ILE A 1 121 ? 43.573 13.730 -52.108 1.00 94.88 121 ILE A C 1
ATOM 1007 O O . ILE A 1 121 ? 43.627 14.649 -51.292 1.00 94.88 121 ILE A O 1
ATOM 1011 N N . SER A 1 122 ? 43.224 13.931 -53.383 1.00 96.56 122 SER A N 1
ATOM 1012 C CA . SER A 1 122 ? 42.890 15.256 -53.916 1.00 96.56 122 SER A CA 1
ATOM 1013 C C . SER A 1 122 ? 41.697 15.886 -53.183 1.00 96.56 122 SER A C 1
ATOM 1015 O O . SER A 1 122 ? 41.757 17.053 -52.786 1.00 96.56 122 SER A O 1
ATOM 1017 N N . ALA A 1 123 ? 40.645 15.100 -52.922 1.00 96.69 123 ALA A N 1
ATOM 1018 C CA . ALA A 1 123 ? 39.479 15.548 -52.164 1.00 96.69 123 ALA A CA 1
ATOM 1019 C C . ALA A 1 123 ? 39.837 15.954 -50.724 1.00 96.69 123 ALA A C 1
ATOM 1021 O O . ALA A 1 123 ? 39.421 17.026 -50.280 1.00 96.69 123 ALA A O 1
ATOM 1022 N N . ASN A 1 124 ? 40.652 15.156 -50.025 1.00 96.81 124 ASN A N 1
ATOM 1023 C CA . ASN A 1 124 ? 41.108 15.464 -48.667 1.00 96.81 124 ASN A CA 1
ATOM 1024 C C . ASN A 1 124 ? 41.959 16.744 -48.623 1.00 96.81 124 ASN A C 1
ATOM 1026 O O . ASN A 1 124 ? 41.729 17.592 -47.766 1.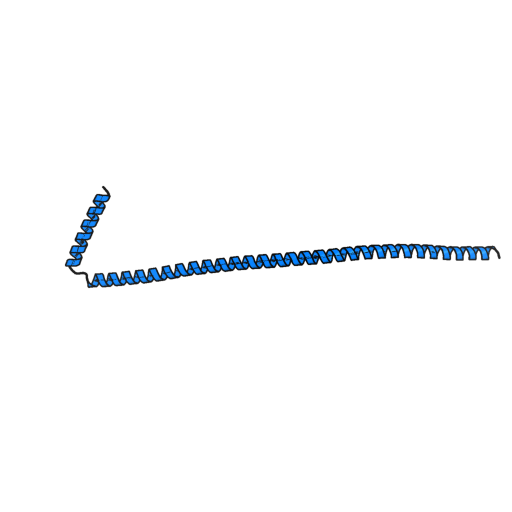00 96.81 124 ASN A O 1
ATOM 1030 N N . ILE A 1 125 ? 42.890 16.938 -49.569 1.00 96.38 125 ILE A N 1
ATOM 1031 C CA . ILE A 1 125 ? 43.698 18.171 -49.673 1.00 96.38 125 ILE A CA 1
ATOM 1032 C C . ILE A 1 125 ? 42.801 19.400 -49.863 1.00 96.38 125 ILE A C 1
ATOM 1034 O O . ILE A 1 125 ? 43.021 20.432 -49.225 1.00 96.38 125 ILE A O 1
ATOM 1038 N N . ARG A 1 126 ? 41.779 19.299 -50.725 1.00 96.56 126 ARG A N 1
ATOM 1039 C CA . ARG A 1 126 ? 40.806 20.380 -50.928 1.00 96.56 126 ARG A CA 1
ATOM 1040 C C . ARG A 1 126 ? 40.055 20.698 -49.634 1.00 96.56 126 ARG A C 1
ATOM 1042 O O . ARG A 1 126 ? 39.940 21.867 -49.286 1.00 96.56 126 ARG A O 1
ATOM 1049 N N . LEU A 1 127 ? 39.600 19.674 -48.913 1.00 95.44 127 LEU A N 1
ATOM 1050 C CA . LEU A 1 127 ? 38.878 19.834 -47.650 1.00 95.44 127 LEU A CA 1
ATOM 1051 C C . LEU A 1 127 ? 39.748 20.508 -46.577 1.00 95.44 127 LEU A C 1
ATOM 1053 O O . LEU A 1 127 ? 39.299 21.457 -45.938 1.00 95.44 127 LEU A O 1
ATOM 1057 N N . PHE A 1 128 ? 41.016 20.105 -46.446 1.00 95.38 128 PHE A N 1
ATOM 1058 C CA . PHE A 1 128 ? 41.975 20.761 -45.551 1.00 95.38 128 PHE A CA 1
ATOM 1059 C C . PHE A 1 128 ? 42.186 22.241 -45.884 1.00 95.38 128 PHE A C 1
ATOM 1061 O O . PHE A 1 128 ? 42.260 23.069 -44.975 1.00 95.38 128 PHE A O 1
ATOM 1068 N N . ARG A 1 129 ? 42.266 22.594 -47.174 1.00 94.69 129 ARG A N 1
ATOM 1069 C CA . ARG A 1 129 ? 42.383 23.995 -47.599 1.00 94.69 129 ARG A CA 1
ATOM 1070 C C . ARG A 1 129 ? 41.154 24.804 -47.181 1.00 94.69 129 ARG A C 1
ATOM 1072 O O . ARG A 1 129 ? 41.321 25.853 -46.571 1.00 94.69 129 ARG A O 1
ATOM 1079 N N . SER A 1 130 ? 39.953 24.280 -47.420 1.00 94.62 130 SER A N 1
ATOM 1080 C CA . SER A 1 130 ? 38.704 24.940 -47.022 1.00 94.62 130 SER A CA 1
ATOM 1081 C C . SER A 1 130 ? 38.579 25.106 -45.505 1.00 94.62 130 SER A C 1
ATOM 1083 O O . SER A 1 130 ? 38.153 26.155 -45.039 1.00 94.62 130 SER A O 1
ATOM 1085 N N . MET A 1 131 ? 38.993 24.113 -44.711 1.00 93.25 131 MET A N 1
ATOM 1086 C CA . MET A 1 131 ? 39.020 24.253 -43.248 1.00 93.25 131 MET A CA 1
ATOM 1087 C C . MET A 1 131 ? 39.976 25.362 -42.803 1.00 93.25 131 MET A C 1
ATOM 1089 O O . MET A 1 131 ? 39.631 26.158 -41.934 1.00 93.25 131 MET A O 1
ATOM 1093 N N . LYS A 1 132 ? 41.159 25.452 -43.420 1.00 91.69 132 LYS A N 1
ATOM 1094 C CA . LYS A 1 132 ? 42.122 26.522 -43.139 1.00 91.69 132 LYS A CA 1
ATOM 1095 C C . LYS A 1 132 ? 41.558 27.904 -43.486 1.00 91.69 132 LYS A C 1
ATOM 1097 O O . LYS A 1 132 ? 41.774 28.842 -42.733 1.00 91.69 132 LYS A O 1
ATOM 1102 N N . GLU A 1 133 ? 40.830 28.016 -44.592 1.00 91.25 133 GLU A N 1
ATOM 1103 C CA . GLU A 1 133 ? 40.171 29.257 -45.018 1.00 91.25 133 GLU A CA 1
ATOM 1104 C C . GLU A 1 133 ? 39.032 29.680 -44.075 1.00 91.25 133 GLU A C 1
ATOM 1106 O O . GLU A 1 133 ? 38.850 30.870 -43.875 1.00 91.25 133 GLU A O 1
ATOM 1111 N N . LEU A 1 134 ? 38.313 28.735 -43.455 1.00 85.62 134 LEU A N 1
ATOM 1112 C CA . LEU A 1 134 ? 37.264 29.016 -42.458 1.00 85.62 134 LEU A CA 1
ATOM 1113 C C . LEU A 1 134 ? 37.802 29.406 -41.072 1.00 85.62 134 LEU A C 1
ATOM 1115 O O . LEU A 1 134 ? 37.046 29.911 -40.247 1.00 85.62 134 LEU A O 1
ATOM 1119 N N . THR A 1 135 ? 39.070 29.101 -40.789 1.00 77.94 135 THR A N 1
ATOM 1120 C CA . THR A 1 135 ? 39.702 29.377 -39.486 1.00 77.94 135 THR A CA 1
ATOM 1121 C C . THR A 1 135 ? 40.493 30.698 -39.490 1.00 77.94 135 THR A C 1
ATOM 1123 O O . THR A 1 135 ? 41.010 31.091 -38.446 1.00 77.94 135 THR A O 1
ATOM 1126 N N . ASN A 1 136 ? 40.593 31.367 -40.646 1.00 55.16 136 ASN A N 1
ATOM 1127 C CA . ASN A 1 136 ? 41.178 32.703 -40.827 1.00 55.16 136 ASN A CA 1
ATOM 1128 C C . ASN A 1 136 ? 40.081 33.770 -40.870 1.00 55.16 136 ASN A C 1
ATOM 1130 O O . ASN A 1 136 ? 40.372 34.902 -40.427 1.00 55.16 136 ASN A O 1
#

Radius of gyration: 53.56 Å; chains: 1; bounding box: 89×44×145 Å